Protein AF-A0A242N6Z0-F1 (afdb_monomer_lite)

Structure (mmCIF, N/CA/C/O backbone):
data_AF-A0A242N6Z0-F1
#
_entry.id   AF-A0A242N6Z0-F1
#
loop_
_atom_site.group_PDB
_atom_site.id
_atom_site.type_symbol
_atom_site.label_atom_id
_atom_site.label_alt_id
_atom_site.label_comp_id
_atom_site.label_asym_id
_atom_site.label_entity_id
_atom_site.label_seq_id
_atom_site.pdbx_PDB_ins_code
_atom_site.Cartn_x
_atom_site.Cartn_y
_atom_site.Cartn_z
_atom_site.occupancy
_atom_site.B_iso_or_equiv
_atom_site.auth_seq_id
_atom_site.auth_comp_id
_atom_site.auth_asym_id
_atom_site.auth_atom_id
_atom_site.pdbx_PDB_model_num
ATOM 1 N N . MET A 1 1 ? 2.086 -3.944 21.134 1.00 54.06 1 MET A N 1
ATOM 2 C CA . MET A 1 1 ? 2.490 -3.109 19.981 1.00 54.06 1 MET A CA 1
ATOM 3 C C . MET A 1 1 ? 1.293 -3.006 19.046 1.00 54.06 1 MET A C 1
ATOM 5 O O . MET A 1 1 ? 0.688 -4.041 18.785 1.00 54.06 1 MET A O 1
ATOM 9 N N . ILE A 1 2 ? 0.900 -1.801 18.621 1.00 84.69 2 ILE A N 1
ATOM 10 C CA . ILE A 1 2 ? -0.223 -1.612 17.687 1.00 84.69 2 ILE A CA 1
ATOM 11 C C . ILE A 1 2 ? 0.318 -1.538 16.256 1.00 84.69 2 ILE A C 1
ATOM 13 O O . ILE A 1 2 ? 1.256 -0.795 15.991 1.00 84.69 2 ILE A O 1
ATOM 17 N N . GLY A 1 3 ? -0.227 -2.357 15.359 1.00 92.25 3 GLY A N 1
ATOM 18 C CA . GLY A 1 3 ? 0.068 -2.327 13.926 1.00 92.25 3 GLY A CA 1
ATOM 19 C C . GLY A 1 3 ? -1.159 -1.853 13.155 1.00 92.25 3 GLY A C 1
ATOM 20 O O . GLY A 1 3 ? -2.291 -2.102 13.582 1.00 92.25 3 GLY A O 1
ATOM 21 N N . GLY A 1 4 ? -0.943 -1.161 12.043 1.00 94.44 4 GLY A N 1
ATOM 22 C CA . GLY A 1 4 ? -2.029 -0.650 11.220 1.00 94.44 4 GLY A CA 1
ATOM 23 C C . GLY A 1 4 ? -1.550 -0.007 9.930 1.00 94.44 4 GLY A C 1
ATOM 24 O O . GLY A 1 4 ? -0.351 0.144 9.695 1.00 94.44 4 GLY A O 1
ATOM 25 N N . ILE A 1 5 ? -2.518 0.329 9.090 1.00 94.56 5 ILE A N 1
ATOM 26 C CA . ILE A 1 5 ? -2.327 0.938 7.778 1.00 94.56 5 ILE A CA 1
ATOM 27 C C . ILE A 1 5 ? -2.382 2.455 7.959 1.00 94.56 5 ILE A C 1
ATOM 29 O O . ILE A 1 5 ? -3.271 2.968 8.633 1.00 94.56 5 ILE A O 1
ATOM 33 N N . VAL A 1 6 ? -1.411 3.159 7.380 1.00 94.19 6 VAL A N 1
ATOM 34 C CA . VAL A 1 6 ? -1.230 4.621 7.524 1.00 94.19 6 VAL A CA 1
ATOM 35 C C . VAL A 1 6 ? -1.274 5.361 6.189 1.00 94.19 6 VAL A C 1
ATOM 37 O O . VAL A 1 6 ? -1.116 6.576 6.129 1.00 94.19 6 VAL A O 1
ATOM 40 N N . GLY A 1 7 ? -1.436 4.626 5.095 1.00 93.44 7 GLY A N 1
ATOM 41 C CA . GLY A 1 7 ? -1.392 5.180 3.758 1.00 93.44 7 GLY A CA 1
ATOM 42 C C . GLY A 1 7 ? -1.548 4.103 2.704 1.00 93.44 7 GLY A C 1
ATOM 43 O O . GLY A 1 7 ? -1.611 2.907 3.001 1.00 93.44 7 GLY A O 1
ATOM 44 N N . VAL A 1 8 ? -1.616 4.564 1.468 1.00 92.94 8 VAL A N 1
ATOM 45 C CA . VAL A 1 8 ? -1.839 3.764 0.267 1.00 92.94 8 VAL A CA 1
ATOM 46 C C . VAL A 1 8 ? -1.001 4.338 -0.862 1.00 92.94 8 VAL A C 1
ATOM 48 O O . VAL A 1 8 ? -0.747 5.538 -0.904 1.00 92.94 8 VAL A O 1
ATOM 51 N N . ALA A 1 9 ? -0.568 3.485 -1.778 1.00 93.62 9 ALA A N 1
ATOM 52 C CA . ALA A 1 9 ? 0.110 3.885 -3.000 1.00 93.62 9 ALA A CA 1
ATOM 53 C C . ALA A 1 9 ? -0.228 2.879 -4.101 1.00 93.62 9 ALA A C 1
ATOM 55 O O . ALA A 1 9 ? -0.552 1.721 -3.820 1.00 93.62 9 ALA A O 1
ATOM 56 N N . THR A 1 10 ? -0.124 3.312 -5.348 1.00 94.31 10 THR A N 1
ATOM 57 C CA . THR A 1 10 ? -0.320 2.470 -6.524 1.00 94.31 10 THR A CA 1
ATOM 58 C C . THR A 1 10 ? 1.010 1.848 -6.920 1.00 94.31 10 THR A C 1
ATOM 60 O O . THR A 1 10 ? 1.961 2.565 -7.220 1.00 94.31 10 THR A O 1
ATOM 63 N N . ILE A 1 11 ? 1.091 0.519 -6.959 1.00 94.81 11 ILE A N 1
ATOM 64 C CA . ILE A 1 11 ? 2.239 -0.164 -7.564 1.00 94.81 11 ILE A CA 1
ATOM 65 C C . ILE A 1 11 ? 2.131 -0.004 -9.082 1.00 94.81 11 ILE A C 1
ATOM 67 O O . ILE A 1 11 ? 1.148 -0.439 -9.677 1.00 94.81 11 ILE A O 1
ATOM 71 N N . THR A 1 12 ? 3.133 0.608 -9.706 1.00 96.75 12 THR A N 1
ATOM 72 C CA . THR A 1 12 ? 3.155 0.865 -11.157 1.00 96.75 12 THR A CA 1
ATOM 73 C C . THR A 1 12 ? 4.069 -0.081 -11.926 1.00 96.75 12 THR A C 1
ATOM 75 O O . THR A 1 12 ? 3.991 -0.146 -13.150 1.00 96.75 12 THR A O 1
ATOM 78 N N . GLY A 1 13 ? 4.921 -0.833 -11.231 1.00 95.31 13 GLY A N 1
ATOM 79 C CA . GLY A 1 13 ? 5.883 -1.717 -11.870 1.00 95.31 13 GLY A CA 1
ATOM 80 C C . GLY A 1 13 ? 6.826 -2.400 -10.890 1.00 95.31 13 GLY A C 1
ATOM 81 O O . GLY A 1 13 ? 6.799 -2.162 -9.681 1.00 95.31 13 GLY A O 1
ATOM 82 N N . CYS A 1 14 ? 7.664 -3.267 -11.449 1.00 95.06 14 CYS A N 1
ATOM 83 C CA . CYS A 1 14 ? 8.756 -3.948 -10.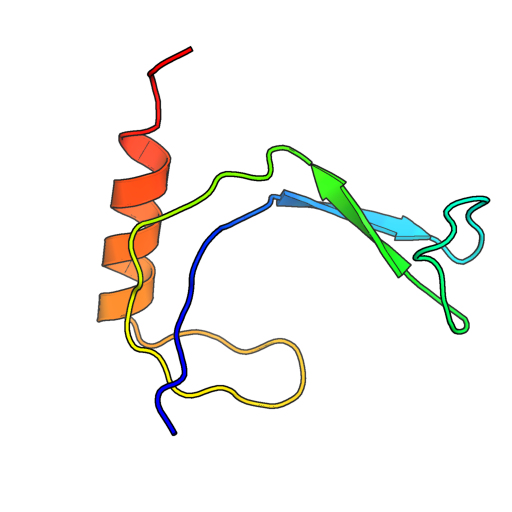770 1.00 95.06 14 CYS A CA 1
ATOM 84 C C . CYS A 1 14 ? 10.023 -3.745 -11.605 1.00 95.06 14 CYS A C 1
ATOM 86 O O . CYS A 1 14 ? 9.993 -3.949 -12.819 1.00 95.06 14 CYS A O 1
ATOM 88 N N . VAL A 1 15 ? 11.106 -3.320 -10.964 1.00 95.12 15 VAL A N 1
ATOM 89 C CA . VAL A 1 15 ? 12.396 -3.037 -11.599 1.00 95.12 15 VAL A CA 1
ATOM 90 C C . VAL A 1 15 ? 13.493 -3.865 -10.943 1.00 95.12 15 VAL A C 1
ATOM 92 O O . VAL A 1 15 ? 13.432 -4.144 -9.746 1.00 95.12 15 VAL A O 1
ATOM 95 N N . ASP A 1 16 ? 14.502 -4.244 -11.719 1.00 95.31 16 ASP A N 1
ATOM 96 C CA . ASP A 1 16 ? 15.704 -4.948 -11.254 1.00 95.31 16 ASP A CA 1
ATOM 97 C C . ASP A 1 16 ? 16.898 -3.998 -11.031 1.00 95.31 16 ASP A C 1
ATOM 99 O O . ASP A 1 16 ? 17.923 -4.390 -10.473 1.00 95.31 16 ASP A O 1
ATOM 103 N N . ARG A 1 17 ? 16.768 -2.729 -11.444 1.00 92.06 17 ARG A N 1
ATOM 104 C CA . ARG A 1 17 ? 17.761 -1.664 -11.258 1.00 92.06 17 ARG A CA 1
ATOM 105 C C . ARG A 1 17 ? 17.073 -0.331 -10.977 1.00 92.06 17 ARG A C 1
ATOM 107 O O . ARG A 1 17 ? 16.090 0.017 -11.629 1.00 92.06 17 ARG A O 1
ATOM 114 N N . SER A 1 18 ? 17.606 0.436 -10.0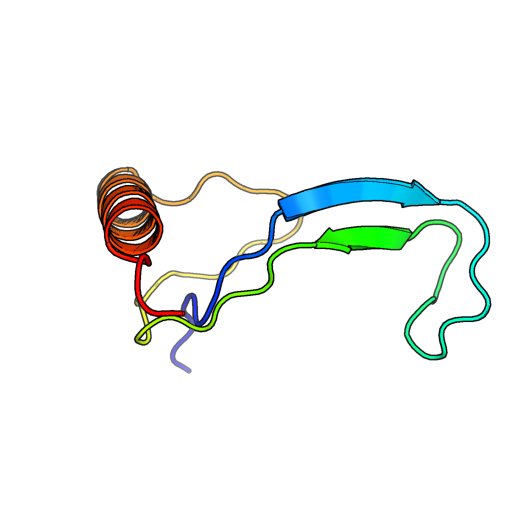29 1.00 90.62 18 SER A N 1
ATOM 115 C CA . SER A 1 18 ? 17.185 1.813 -9.758 1.00 90.62 18 SER A CA 1
ATOM 116 C C . SER A 1 18 ? 18.300 2.580 -9.049 1.00 90.62 18 SER A C 1
ATOM 118 O O . SER A 1 18 ? 18.932 2.042 -8.144 1.00 90.62 18 SER A O 1
ATOM 120 N N . ASP A 1 19 ? 18.488 3.851 -9.408 1.00 90.25 19 ASP A N 1
ATOM 121 C CA . ASP A 1 19 ? 19.437 4.757 -8.740 1.00 90.25 19 ASP A CA 1
ATOM 122 C C . ASP A 1 19 ? 18.898 5.306 -7.402 1.00 90.25 19 ASP A C 1
ATOM 124 O O . ASP A 1 19 ? 19.542 6.117 -6.730 1.00 90.25 19 ASP A O 1
ATOM 128 N N . SER A 1 20 ? 17.691 4.895 -6.997 1.00 88.44 20 SER A N 1
ATOM 129 C CA . SER A 1 20 ? 17.096 5.309 -5.730 1.00 88.44 20 SER A CA 1
ATOM 130 C C . SER A 1 20 ? 17.887 4.758 -4.546 1.00 88.44 20 SER A C 1
ATOM 132 O O . SER A 1 20 ? 18.134 3.560 -4.451 1.00 88.44 20 SER A O 1
ATOM 134 N N . LYS A 1 21 ? 18.179 5.614 -3.559 1.00 89.00 21 LYS A N 1
ATOM 135 C CA . LYS A 1 21 ? 18.810 5.194 -2.292 1.00 89.00 21 LYS A CA 1
ATOM 136 C C . LYS A 1 21 ? 17.987 4.155 -1.521 1.00 89.00 21 LYS A C 1
ATOM 138 O O . LYS A 1 21 ? 18.527 3.476 -0.657 1.00 89.00 21 LYS A O 1
ATOM 143 N N . SER A 1 22 ? 16.688 4.063 -1.803 1.00 84.00 22 SER A N 1
ATOM 144 C CA . SER A 1 22 ? 15.776 3.093 -1.192 1.00 84.00 22 SER A CA 1
ATOM 145 C C . SER A 1 22 ? 15.701 1.770 -1.959 1.00 84.00 22 SER A C 1
ATOM 147 O O . SER A 1 22 ? 15.009 0.858 -1.513 1.00 84.00 22 SER A O 1
ATOM 149 N N . PHE A 1 23 ? 16.374 1.653 -3.106 1.00 89.25 23 PHE A N 1
ATOM 150 C CA . PHE A 1 23 ? 16.461 0.403 -3.845 1.00 89.25 23 PHE A CA 1
ATOM 151 C C . PHE A 1 23 ? 17.496 -0.509 -3.184 1.00 89.25 23 PHE A C 1
ATOM 153 O O . PHE A 1 23 ? 18.682 -0.192 -3.114 1.00 89.25 23 PHE A O 1
ATOM 160 N N . MET A 1 24 ? 17.035 -1.644 -2.667 1.00 85.31 24 MET A N 1
ATOM 161 C CA . MET A 1 24 ? 17.874 -2.648 -2.024 1.00 85.31 24 MET A CA 1
ATOM 162 C C . MET A 1 24 ? 17.428 -4.038 -2.464 1.00 85.31 24 MET A C 1
ATOM 164 O O . MET A 1 24 ? 16.235 -4.306 -2.580 1.00 85.31 24 MET A O 1
ATOM 168 N N . GLY A 1 25 ? 18.390 -4.942 -2.644 1.00 88.12 25 GLY A N 1
ATOM 169 C CA . GLY A 1 25 ? 18.117 -6.293 -3.127 1.00 88.12 25 GLY A CA 1
ATOM 170 C C . GLY A 1 25 ? 17.978 -6.372 -4.655 1.00 88.12 25 GLY A C 1
ATOM 171 O O . GLY A 1 25 ? 18.310 -5.419 -5.355 1.00 88.12 25 GLY A O 1
ATOM 172 N N . PRO A 1 26 ? 17.552 -7.532 -5.184 1.00 92.06 26 PRO A N 1
ATOM 173 C CA . PRO A 1 26 ? 17.553 -7.803 -6.624 1.00 92.06 26 PRO A CA 1
ATOM 174 C C . PRO A 1 26 ? 16.371 -7.183 -7.385 1.00 92.06 26 PRO A C 1
ATOM 176 O O . PRO A 1 26 ? 16.446 -7.063 -8.601 1.00 92.06 26 PRO A O 1
ATOM 179 N N . TYR A 1 27 ? 15.287 -6.820 -6.690 1.00 93.62 27 TYR A N 1
ATOM 180 C CA . TYR A 1 27 ? 14.076 -6.256 -7.287 1.00 93.62 27 TYR A CA 1
ATOM 181 C C . TYR A 1 27 ? 13.442 -5.216 -6.364 1.00 93.62 27 TYR A C 1
ATOM 183 O O . TYR A 1 27 ? 13.503 -5.343 -5.140 1.00 93.62 27 TYR A O 1
ATOM 191 N N . GLY A 1 28 ? 12.769 -4.230 -6.953 1.00 92.88 28 GLY A N 1
ATOM 192 C CA . GLY A 1 28 ? 12.037 -3.183 -6.245 1.00 92.88 28 GLY A CA 1
ATOM 193 C C . GLY A 1 28 ? 10.749 -2.806 -6.969 1.00 92.88 28 GLY A C 1
ATOM 194 O O . GLY A 1 28 ? 10.664 -2.893 -8.191 1.00 92.88 28 GLY A O 1
ATOM 195 N N . PHE A 1 29 ? 9.739 -2.377 -6.214 1.00 94.31 29 PHE A N 1
ATOM 196 C CA . PHE A 1 29 ? 8.468 -1.915 -6.770 1.00 94.31 29 PHE A CA 1
ATOM 197 C C . PHE A 1 29 ? 8.474 -0.402 -6.950 1.00 94.31 29 PHE A C 1
ATOM 199 O O . PHE A 1 29 ? 8.833 0.335 -6.029 1.00 94.31 29 PHE A O 1
ATOM 206 N N . THR A 1 30 ? 8.038 0.067 -8.116 1.00 94.50 30 THR A N 1
ATOM 207 C CA . THR A 1 30 ? 7.773 1.491 -8.327 1.00 94.50 30 THR A CA 1
ATOM 208 C C . THR A 1 30 ? 6.390 1.819 -7.785 1.00 94.50 30 THR A C 1
ATOM 210 O O . THR A 1 30 ? 5.419 1.110 -8.057 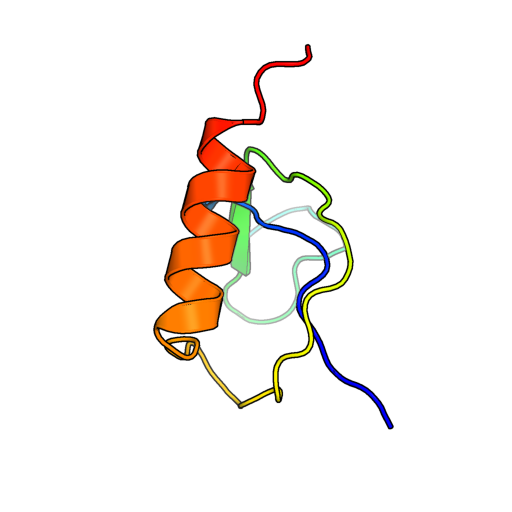1.00 94.50 30 THR A O 1
ATOM 213 N N . LEU A 1 31 ? 6.307 2.883 -6.990 1.00 94.25 31 LEU A N 1
ATOM 214 C CA . LEU A 1 31 ? 5.073 3.343 -6.362 1.00 94.25 31 LEU A CA 1
ATOM 215 C C . LEU A 1 31 ? 4.722 4.732 -6.897 1.00 94.25 31 LEU A C 1
ATOM 217 O O . LEU A 1 31 ? 5.603 5.581 -7.020 1.00 94.25 31 LEU A O 1
ATOM 221 N N . ASN A 1 32 ? 3.445 4.963 -7.181 1.00 93.75 32 ASN A N 1
ATOM 222 C CA . ASN A 1 32 ? 2.894 6.266 -7.540 1.00 93.75 32 ASN A CA 1
ATOM 223 C C . ASN A 1 32 ? 1.687 6.605 -6.657 1.00 93.75 32 ASN A C 1
ATOM 225 O O . ASN A 1 32 ? 1.169 5.734 -5.956 1.00 93.75 32 ASN A O 1
ATOM 229 N N . ASP A 1 33 ? 1.240 7.862 -6.692 1.00 91.50 33 ASP A N 1
ATOM 230 C CA . ASP A 1 33 ? 0.018 8.317 -6.012 1.00 91.50 33 ASP A CA 1
ATOM 2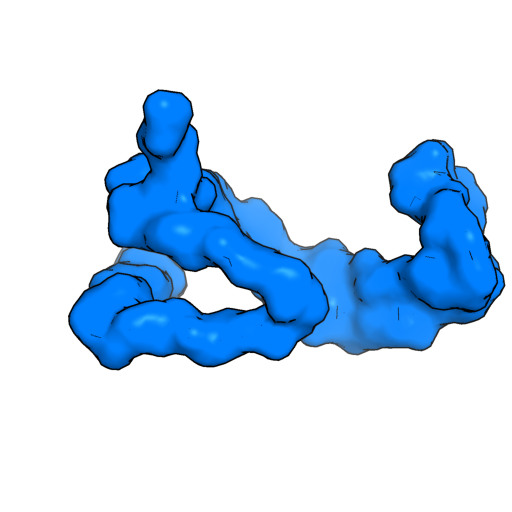31 C C . ASP A 1 33 ? -0.011 7.954 -4.518 1.00 91.50 33 ASP A C 1
ATOM 233 O O . ASP A 1 33 ? -1.034 7.526 -3.981 1.00 91.50 33 ASP A O 1
ATOM 237 N N . ALA A 1 34 ? 1.135 8.079 -3.842 1.00 91.75 34 ALA A N 1
ATOM 238 C CA . ALA A 1 34 ? 1.224 7.810 -2.415 1.00 91.75 34 ALA A CA 1
ATOM 239 C C . ALA A 1 34 ? 0.378 8.832 -1.638 1.00 91.75 34 ALA A C 1
ATOM 241 O O . ALA A 1 34 ? 0.649 10.033 -1.682 1.00 91.75 34 ALA A O 1
ATOM 242 N N . LYS A 1 35 ? -0.640 8.352 -0.919 1.00 89.88 35 LYS A N 1
ATOM 243 C CA . LYS A 1 35 ? -1.559 9.166 -0.117 1.00 89.88 35 LYS A CA 1
ATOM 244 C C . LYS A 1 35 ? -1.521 8.720 1.348 1.00 89.88 35 LYS A C 1
ATOM 246 O O . LYS A 1 35 ? -1.658 7.520 1.617 1.00 89.88 35 LYS A O 1
ATOM 251 N N . PRO A 1 36 ? -1.353 9.649 2.306 1.00 92.06 36 PRO A N 1
ATOM 252 C CA . PRO A 1 36 ? -1.506 9.329 3.719 1.00 92.06 36 PRO A CA 1
ATOM 253 C C . PRO A 1 36 ? -2.978 9.044 4.042 1.00 92.06 36 PRO A C 1
ATOM 255 O O . PRO A 1 36 ? -3.879 9.571 3.390 1.00 92.06 36 PRO A O 1
ATOM 258 N N . LEU A 1 37 ? -3.222 8.231 5.066 1.00 90.44 37 LEU A N 1
ATOM 259 C CA . LEU A 1 37 ? -4.554 7.928 5.585 1.00 90.44 37 LEU A CA 1
ATOM 260 C C . LEU A 1 37 ? -4.561 8.019 7.116 1.00 90.44 37 LEU A C 1
ATOM 262 O O . LEU A 1 37 ? -3.523 7.795 7.747 1.00 90.44 37 LEU A O 1
ATOM 266 N N . PRO A 1 38 ? -5.724 8.291 7.739 1.00 90.69 38 PRO A N 1
ATOM 267 C CA . PRO A 1 38 ? -5.894 8.061 9.167 1.00 90.69 38 PRO A CA 1
ATOM 268 C C . PRO A 1 38 ? -5.490 6.629 9.534 1.00 90.69 38 PRO A C 1
ATOM 270 O O . PRO A 1 38 ? -5.678 5.704 8.745 1.00 90.69 38 PRO A O 1
ATOM 273 N N . PHE A 1 39 ? -4.938 6.439 10.733 1.00 92.50 39 PHE A N 1
ATOM 274 C CA . PHE A 1 39 ? -4.492 5.122 11.181 1.00 92.50 39 PHE A CA 1
ATOM 275 C C . PHE A 1 39 ? -5.659 4.127 11.217 1.00 92.50 39 PHE A C 1
ATOM 277 O O . PHE A 1 39 ? -6.612 4.307 11.978 1.00 92.50 39 PHE A O 1
ATOM 284 N N . VAL A 1 40 ? -5.549 3.049 10.440 1.00 93.31 40 VAL A N 1
ATOM 285 C CA . VAL A 1 40 ? -6.514 1.945 10.425 1.00 93.31 40 VAL A CA 1
ATOM 286 C C . VAL A 1 40 ? -5.887 0.720 11.098 1.00 93.31 40 VAL A C 1
ATOM 288 O O . VAL A 1 40 ? -4.939 0.149 10.548 1.00 93.31 40 VAL A O 1
ATOM 291 N N . PRO A 1 41 ? -6.382 0.280 12.270 1.00 93.44 41 PRO A N 1
ATOM 292 C CA . PRO A 1 41 ? -5.857 -0.901 12.948 1.00 93.44 41 PRO A CA 1
ATOM 293 C C . PRO A 1 41 ? -5.911 -2.146 12.052 1.00 93.44 41 PRO A C 1
ATOM 295 O O . PRO A 1 41 ? -6.973 -2.544 11.582 1.00 93.44 41 PRO A O 1
ATOM 298 N N . CYS A 1 42 ? -4.764 -2.790 11.827 1.00 93.62 42 CYS A N 1
ATOM 299 C CA . CYS A 1 42 ? -4.673 -4.012 11.031 1.00 93.62 42 CYS A CA 1
ATOM 300 C C . CYS A 1 42 ? -3.408 -4.790 11.406 1.00 93.62 42 CYS A C 1
AT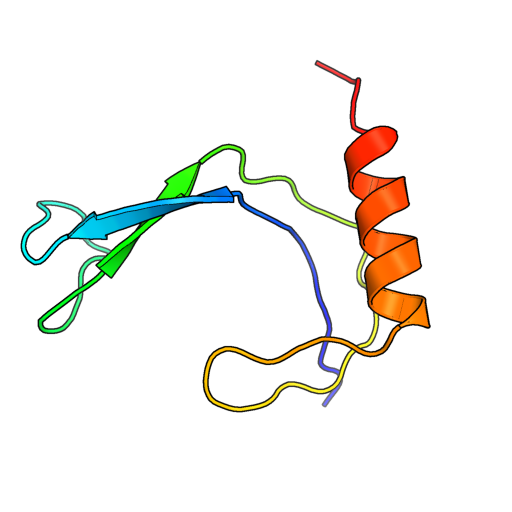OM 302 O O . CYS A 1 42 ? -2.303 -4.246 11.424 1.00 93.62 42 CYS A O 1
ATOM 304 N N . LYS A 1 43 ? -3.548 -6.091 11.685 1.00 92.69 43 LYS A N 1
ATOM 305 C CA . LYS A 1 43 ? -2.400 -6.950 12.007 1.00 92.69 43 LYS A CA 1
ATOM 306 C C . LYS A 1 43 ? -1.515 -7.143 10.771 1.00 92.69 43 LYS A C 1
ATOM 308 O O . LYS A 1 43 ? -2.003 -7.541 9.714 1.00 92.69 43 LYS A O 1
ATOM 313 N N . GLY A 1 44 ? -0.216 -6.893 10.931 1.00 92.25 44 GLY A N 1
ATOM 314 C CA . GLY A 1 44 ? 0.784 -7.141 9.894 1.00 92.25 44 GLY A CA 1
ATOM 315 C C . GLY A 1 44 ? 0.988 -8.635 9.629 1.00 92.25 44 GLY A C 1
ATOM 316 O O . GLY A 1 44 ? 0.837 -9.461 10.532 1.00 92.25 44 GLY A O 1
ATOM 317 N N . ARG A 1 45 ? 1.331 -8.973 8.383 1.00 94.12 45 ARG A N 1
ATOM 318 C CA . ARG A 1 45 ? 1.675 -10.324 7.912 1.00 94.12 45 ARG A CA 1
ATOM 319 C C . ARG A 1 45 ? 2.812 -10.234 6.888 1.00 94.12 45 ARG A C 1
ATOM 321 O O . ARG A 1 45 ? 3.026 -9.176 6.305 1.00 94.12 45 ARG A O 1
ATOM 328 N N . LEU A 1 46 ? 3.549 -11.328 6.704 1.00 94.44 46 LEU A N 1
ATOM 329 C CA . LEU A 1 46 ? 4.625 -11.417 5.713 1.00 94.44 46 LEU A CA 1
ATOM 330 C C . LEU A 1 46 ? 4.064 -11.556 4.290 1.00 94.44 46 LEU A C 1
ATOM 332 O O . LEU A 1 46 ? 3.007 -12.156 4.098 1.00 94.44 46 LEU A O 1
ATOM 336 N N . GLY A 1 47 ? 4.817 -11.054 3.306 1.00 93.50 47 GLY A N 1
ATOM 337 C CA . GLY A 1 47 ? 4.441 -11.074 1.889 1.00 93.50 47 GLY A CA 1
ATOM 338 C C . GLY A 1 47 ? 3.293 -10.119 1.545 1.00 93.50 47 GLY A C 1
ATOM 339 O O . GLY A 1 47 ? 2.815 -9.366 2.391 1.00 93.50 47 GLY A O 1
ATOM 340 N N . PHE A 1 48 ? 2.836 -10.149 0.291 1.00 93.25 48 PHE A N 1
ATOM 341 C CA . PHE A 1 48 ? 1.574 -9.507 -0.076 1.00 93.25 48 PHE A CA 1
ATOM 342 C C . PHE A 1 48 ? 0.415 -10.307 0.512 1.00 93.25 48 PHE A C 1
ATOM 344 O O . PHE A 1 48 ? 0.338 -11.523 0.337 1.00 93.25 48 PHE A O 1
ATOM 351 N N . PHE A 1 49 ? -0.496 -9.628 1.203 1.00 95.06 49 PHE A N 1
ATOM 352 C CA . PHE A 1 49 ? -1.651 -10.267 1.816 1.00 95.06 49 PHE A CA 1
ATOM 353 C C . PHE A 1 49 ? -2.910 -9.429 1.632 1.00 95.06 49 PHE A C 1
ATOM 355 O O . PHE A 1 49 ? -2.874 -8.201 1.627 1.00 95.06 49 PHE A O 1
ATOM 362 N N . ASN A 1 50 ? -4.047 -10.115 1.557 1.00 94.56 50 ASN A N 1
ATOM 363 C CA . ASN A 1 50 ? -5.350 -9.467 1.553 1.00 94.56 50 ASN A CA 1
ATOM 364 C C . ASN A 1 50 ? -5.707 -9.007 2.966 1.00 94.56 50 ASN A C 1
ATOM 366 O O . ASN A 1 50 ? -5.682 -9.798 3.918 1.00 94.56 50 ASN A O 1
ATOM 370 N N . VAL A 1 51 ? -6.043 -7.729 3.108 1.00 93.94 51 VAL A N 1
ATOM 371 C CA . VAL A 1 51 ? -6.588 -7.180 4.353 1.00 93.94 51 VAL A CA 1
ATOM 372 C C . VAL A 1 51 ? -7.991 -7.752 4.620 1.00 93.94 51 VAL A C 1
ATOM 374 O O . VAL A 1 51 ? -8.645 -8.218 3.682 1.00 93.94 51 VAL A O 1
ATOM 377 N N . PRO A 1 52 ? -8.461 -7.763 5.881 1.00 93.81 52 PRO A N 1
ATOM 378 C CA . PRO A 1 52 ? -9.856 -8.067 6.198 1.00 93.81 52 PRO A CA 1
ATOM 379 C C . PRO A 1 52 ? -10.833 -7.231 5.357 1.00 93.81 52 PRO A C 1
ATOM 381 O O . PRO A 1 52 ? -10.513 -6.107 4.970 1.00 93.81 52 PRO A O 1
ATOM 384 N N . ARG A 1 53 ? -12.006 -7.789 5.039 1.00 94.31 53 ARG A N 1
ATOM 385 C CA . ARG A 1 53 ? -12.950 -7.179 4.088 1.00 94.31 53 ARG A CA 1
ATOM 386 C C . ARG A 1 53 ? -13.414 -5.791 4.531 1.00 94.31 53 ARG A C 1
ATOM 388 O O . ARG A 1 53 ? -13.394 -4.869 3.732 1.00 94.31 53 ARG A O 1
ATOM 395 N N . ASP A 1 54 ? -13.754 -5.654 5.803 1.00 93.38 54 ASP A N 1
ATOM 396 C CA . ASP A 1 54 ? -14.121 -4.401 6.462 1.00 93.38 54 ASP A CA 1
ATOM 397 C C . ASP A 1 54 ? -13.028 -3.329 6.334 1.00 93.38 54 ASP A C 1
ATOM 399 O O . ASP A 1 54 ? -13.313 -2.179 6.001 1.00 93.38 54 ASP A O 1
ATOM 403 N N . VAL A 1 55 ? -11.763 -3.718 6.513 1.00 92.62 55 VAL A N 1
ATOM 404 C CA . VAL A 1 55 ? -10.612 -2.825 6.317 1.00 92.62 55 VAL A CA 1
ATOM 405 C C . VAL A 1 55 ? -10.466 -2.444 4.843 1.00 92.62 55 VAL A C 1
ATOM 407 O O . VAL A 1 55 ? -10.249 -1.278 4.531 1.00 92.62 55 VAL A O 1
ATOM 410 N N . ALA A 1 56 ? -10.595 -3.403 3.925 1.00 92.50 56 ALA A N 1
ATOM 411 C CA . ALA A 1 56 ? -10.524 -3.140 2.488 1.00 92.50 56 ALA A CA 1
ATOM 412 C C . ALA A 1 56 ? -11.618 -2.167 2.028 1.00 92.50 56 ALA A C 1
ATOM 414 O O . ALA A 1 56 ? -11.322 -1.242 1.274 1.00 92.50 56 ALA A O 1
ATOM 415 N N . ASP A 1 57 ? -12.851 -2.362 2.489 1.00 93.25 57 ASP A N 1
ATOM 416 C CA . ASP A 1 57 ? -13.991 -1.513 2.144 1.00 93.25 57 ASP A CA 1
ATOM 417 C C . ASP A 1 57 ? -13.774 -0.080 2.678 1.00 93.25 57 ASP A C 1
ATOM 419 O O . ASP A 1 57 ? -13.922 0.886 1.926 1.00 93.25 57 ASP A O 1
ATOM 423 N N . LEU A 1 58 ? -13.280 0.070 3.917 1.00 90.25 58 LEU A N 1
ATOM 424 C CA . LEU A 1 58 ? -12.903 1.373 4.484 1.00 90.25 58 LEU A CA 1
ATOM 425 C C . LEU A 1 58 ? -11.822 2.083 3.654 1.00 90.25 58 LEU A C 1
ATOM 427 O O . LEU A 1 58 ? -11.932 3.278 3.379 1.00 90.25 58 LEU A O 1
ATOM 431 N N . LEU A 1 59 ? -10.771 1.361 3.256 1.00 90.38 59 LEU A N 1
ATOM 432 C CA . LEU A 1 59 ? -9.666 1.935 2.486 1.00 90.38 59 LEU A CA 1
ATOM 433 C C . LEU A 1 59 ? -10.103 2.356 1.080 1.00 90.38 59 LEU A C 1
ATOM 435 O O . LEU A 1 59 ? -9.651 3.393 0.603 1.00 90.38 59 LEU A O 1
ATOM 439 N N . ARG A 1 60 ? -10.992 1.593 0.429 1.00 89.06 60 ARG A N 1
ATOM 440 C CA . ARG A 1 60 ? -11.541 1.956 -0.888 1.00 89.06 60 ARG A CA 1
ATOM 441 C C . ARG A 1 60 ? -12.314 3.267 -0.820 1.00 89.06 60 ARG A C 1
ATOM 443 O O . ARG A 1 60 ? -12.012 4.175 -1.588 1.00 89.06 60 ARG A O 1
ATOM 450 N N . HIS A 1 61 ? -13.206 3.407 0.158 1.00 84.62 61 HIS A N 1
ATOM 451 C CA . HIS A 1 61 ? -13.930 4.662 0.362 1.00 84.62 61 HIS A CA 1
ATOM 452 C C . HIS A 1 61 ? -12.988 5.816 0.706 1.00 84.62 61 HIS A C 1
ATOM 454 O O . HIS A 1 61 ? -13.131 6.914 0.176 1.00 84.62 61 HIS A O 1
ATOM 460 N N . ALA A 1 62 ? -11.968 5.573 1.531 1.00 79.94 62 ALA A N 1
ATOM 461 C CA . ALA A 1 62 ? -10.977 6.598 1.844 1.00 79.94 62 ALA A CA 1
ATOM 462 C C . ALA A 1 62 ? -10.175 7.058 0.607 1.00 79.94 62 ALA A C 1
ATOM 464 O O . ALA A 1 62 ? -9.774 8.2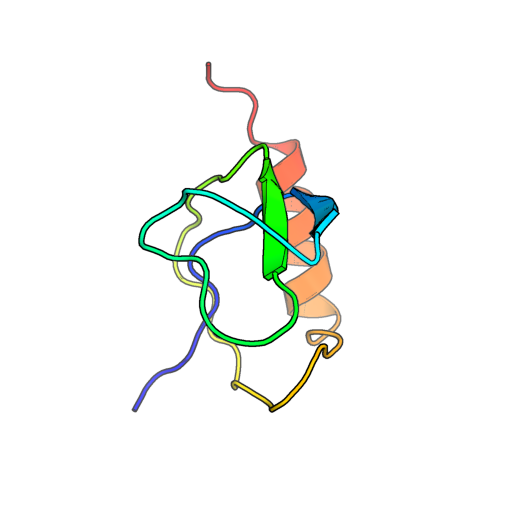19 0.541 1.00 79.94 62 ALA A O 1
ATOM 465 N N . GLN A 1 63 ? -9.957 6.184 -0.384 1.00 74.44 63 GLN A N 1
ATOM 466 C CA . GLN A 1 63 ? -9.321 6.555 -1.654 1.00 74.44 63 GLN A CA 1
ATOM 467 C C . GLN A 1 63 ? -10.256 7.316 -2.603 1.00 74.44 63 GLN A C 1
ATOM 469 O O . GLN A 1 63 ? -9.784 8.216 -3.300 1.00 74.44 63 GLN A O 1
ATOM 474 N N . GLU A 1 64 ? -11.550 6.987 -2.612 1.00 71.38 64 GLU A N 1
ATOM 475 C CA . GLU A 1 64 ? -12.590 7.651 -3.418 1.00 71.38 64 GLU A CA 1
ATOM 476 C C . GLU A 1 64 ? -12.852 9.094 -2.955 1.00 71.38 64 GLU A C 1
ATOM 478 O O . GLU A 1 64 ? -13.076 9.977 -3.776 1.00 71.38 64 GLU A O 1
ATOM 483 N N . ILE A 1 65 ? -12.743 9.359 -1.650 1.00 60.19 65 ILE A N 1
ATOM 484 C CA . ILE A 1 65 ? -12.932 10.693 -1.046 1.00 60.19 65 ILE A CA 1
ATOM 485 C C . ILE A 1 65 ? -11.677 11.586 -1.188 1.00 60.19 65 ILE A C 1
ATOM 487 O O . ILE A 1 65 ? -11.686 12.763 -0.840 1.00 60.19 65 ILE A O 1
ATOM 491 N N . GLY A 1 66 ? -10.588 11.058 -1.752 1.00 53.81 66 GLY A N 1
ATOM 492 C CA . GLY A 1 66 ? -9.321 11.761 -1.959 1.00 53.81 66 GLY A CA 1
ATOM 493 C C . GLY A 1 66 ? -9.286 12.758 -3.128 1.00 53.81 66 GLY A C 1
ATOM 494 O O . GLY A 1 66 ? -8.221 12.880 -3.743 1.00 53.81 66 GLY A O 1
ATOM 495 N N . GLU A 1 67 ? -10.392 13.449 -3.437 1.00 48.16 67 GLU A N 1
ATOM 496 C CA . GLU A 1 67 ? -10.386 14.750 -4.128 1.00 48.16 67 GLU A CA 1
ATOM 497 C C . GLU A 1 67 ? -10.209 15.866 -3.088 1.00 48.16 67 GLU A C 1
ATOM 499 O O . GLU A 1 67 ? -11.174 16.520 -2.719 1.00 48.16 67 GLU A O 1
ATOM 504 N N . ILE A 1 68 ? -8.987 16.131 -2.626 1.00 40.16 68 ILE A N 1
ATOM 505 C CA . ILE A 1 68 ? -8.592 17.516 -2.333 1.00 40.16 68 ILE A CA 1
ATOM 506 C C . ILE A 1 68 ? -7.147 17.657 -2.802 1.00 40.16 68 ILE A C 1
ATOM 508 O O . ILE A 1 68 ? -6.225 17.051 -2.257 1.00 40.16 68 ILE A O 1
ATOM 512 N N . LYS A 1 69 ? -7.035 18.383 -3.909 1.00 37.44 69 LYS A N 1
ATOM 513 C CA . LYS A 1 69 ? -5.817 18.807 -4.588 1.00 37.44 69 LYS A CA 1
ATOM 514 C C . LYS A 1 69 ? -5.024 19.791 -3.732 1.00 37.44 69 LYS A C 1
ATOM 516 O O . LYS A 1 69 ? -5.676 20.570 -3.002 1.00 37.44 69 LYS A O 1
#

pLDDT: mean 87.77, std 12.97, range [37.44, 96.75]

Sequence (69 aa):
MIGGIVGVATITGCVDRSDSKSFMGPYGFTLNDAKPLPFVPCKGRLGFFNVPRDVADLLRHAQEIGEIK

Organism: Caballeronia sordidicola (NCBI:txid196367)

Secondary structure (DSSP, 8-state):
---EEEEEEEEEEEES----TT--SS-EEEEEEEEEEEEEE----SSS-PPPHHHHHHHHHHHHT----

Radius of gyration: 14.17 Å; chains: 1; bounding box: 34×30×32 Å

Foldseek 3Di:
DFDFDFWDWDFPDKDQDDPDPPDDDRIDTDTHPIDTDDTDTFDDDPDDDDTPPVSVVVVVVVVVPPPDD